Protein AF-A0A0G1BBB3-F1 (afdb_monomer)

Secondary structure (DSSP, 8-state):
----EEEEE-S-HHHHHHHHHHHHHH-TTS-EEEEE-S-GGGHHHHHHHTTTSS-SEEEE-S---HHHHHH-HHHHHHHHHHHTGGGS----------

Sequence (98 aa):
MNQIILFRFHSHYDVCKERVRIIKHFNPNIPIYALFGGDKSDWEVVKKYFRDSPLEEIQISTNEDRYWKWLHPEHTLREWYQLHGHKLKFDLKIGGDE

Structure (mmCIF, N/CA/C/O backbone):
data_AF-A0A0G1BBB3-F1
#
_entry.id   AF-A0A0G1BBB3-F1
#
loop_
_atom_site.group_PDB
_atom_site.id
_atom_site.type_symbol
_atom_site.label_atom_id
_atom_site.label_alt_id
_atom_site.label_comp_id
_atom_site.label_asym_id
_atom_site.label_entity_id
_atom_site.label_seq_id
_atom_site.pdbx_PDB_ins_code
_atom_site.Cartn_x
_atom_site.Cartn_y
_atom_site.Cartn_z
_atom_site.occupancy
_atom_site.B_iso_or_equiv
_atom_site.auth_seq_id
_atom_site.auth_comp_id
_atom_site.auth_asym_id
_atom_site.auth_atom_id
_atom_site.pdbx_PDB_model_num
ATOM 1 N N . MET A 1 1 ? -9.945 -6.374 19.844 1.00 78.81 1 MET A N 1
ATOM 2 C CA . MET A 1 1 ? -8.682 -6.609 19.124 1.00 78.81 1 MET A CA 1
ATOM 3 C C . MET A 1 1 ? -8.615 -5.604 17.987 1.00 78.81 1 MET A C 1
ATOM 5 O O . MET A 1 1 ? -9.531 -5.585 17.173 1.00 78.81 1 MET A O 1
ATOM 9 N N . ASN A 1 2 ? -7.620 -4.722 17.985 1.00 90.31 2 ASN A N 1
ATOM 10 C CA . ASN A 1 2 ? -7.405 -3.715 16.952 1.00 90.31 2 ASN A CA 1
ATOM 11 C C . ASN A 1 2 ? -6.742 -4.380 15.749 1.00 90.31 2 ASN A C 1
ATOM 13 O O . ASN A 1 2 ? -5.602 -4.826 15.832 1.00 90.31 2 ASN A O 1
ATOM 17 N N . GLN A 1 3 ? -7.461 -4.471 14.638 1.00 94.06 3 GLN A N 1
ATOM 18 C CA . GLN A 1 3 ? -6.985 -5.144 13.434 1.00 94.06 3 GLN A CA 1
ATOM 19 C C . GLN A 1 3 ? -6.831 -4.146 12.297 1.00 94.06 3 GLN A C 1
ATOM 21 O O . GLN A 1 3 ? -7.585 -3.182 12.189 1.00 94.06 3 GLN A O 1
ATOM 26 N N . ILE A 1 4 ? -5.867 -4.422 11.430 1.00 96.62 4 ILE A N 1
ATOM 27 C CA . ILE A 1 4 ? -5.671 -3.735 10.157 1.00 96.62 4 ILE A CA 1
ATOM 28 C C . ILE A 1 4 ? -5.484 -4.797 9.074 1.00 96.62 4 ILE A C 1
ATOM 30 O O . ILE A 1 4 ? -5.090 -5.929 9.369 1.00 96.62 4 ILE A O 1
ATOM 34 N N . ILE A 1 5 ? -5.716 -4.429 7.818 1.00 96.88 5 ILE A N 1
ATOM 35 C CA . ILE A 1 5 ? -5.335 -5.246 6.662 1.00 96.88 5 ILE A CA 1
ATOM 36 C C . ILE A 1 5 ? -4.265 -4.489 5.890 1.00 96.88 5 ILE A C 1
ATOM 38 O O . ILE A 1 5 ? -4.469 -3.336 5.524 1.00 96.88 5 ILE A O 1
ATOM 42 N N . LEU A 1 6 ? -3.138 -5.145 5.616 1.00 96.94 6 LEU A N 1
ATOM 43 C CA . LEU A 1 6 ? -2.141 -4.645 4.676 1.00 96.94 6 LEU A CA 1
ATOM 44 C C 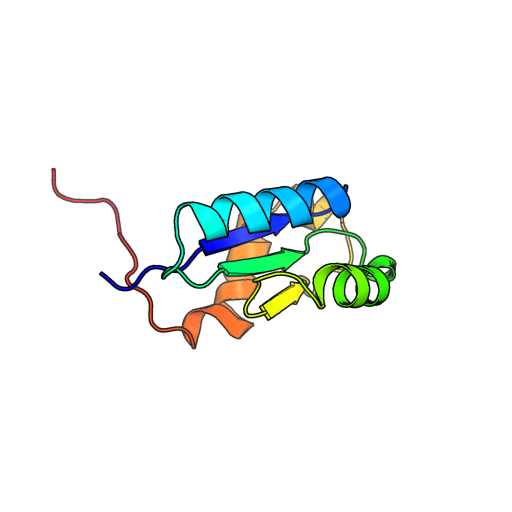. LEU A 1 6 ? -2.257 -5.417 3.360 1.00 96.94 6 LEU A C 1
ATOM 46 O O . LEU A 1 6 ? -1.866 -6.579 3.259 1.00 96.94 6 LEU A O 1
ATOM 50 N N . PHE A 1 7 ? -2.805 -4.763 2.343 1.00 97.00 7 PHE A N 1
ATOM 51 C CA . PHE A 1 7 ? -3.014 -5.330 1.021 1.00 97.00 7 PHE A CA 1
ATOM 52 C C . PHE A 1 7 ? -1.798 -5.078 0.121 1.00 97.00 7 PHE A C 1
ATOM 54 O O . PHE A 1 7 ? -1.554 -3.962 -0.338 1.00 97.00 7 PHE A O 1
ATOM 61 N N . ARG A 1 8 ? -1.015 -6.123 -0.159 1.00 95.25 8 ARG A N 1
ATOM 62 C CA . ARG A 1 8 ? 0.144 -6.028 -1.058 1.00 95.25 8 ARG A CA 1
ATOM 63 C C . ARG A 1 8 ? -0.245 -6.355 -2.497 1.00 95.25 8 ARG A C 1
ATOM 65 O O . ARG A 1 8 ? -0.850 -7.393 -2.758 1.00 95.25 8 ARG A O 1
ATOM 72 N N . PHE A 1 9 ? 0.163 -5.514 -3.444 1.00 94.56 9 PHE A N 1
ATOM 73 C CA . PHE A 1 9 ? -0.091 -5.722 -4.873 1.00 94.56 9 PHE A CA 1
ATOM 74 C C . PHE A 1 9 ? 1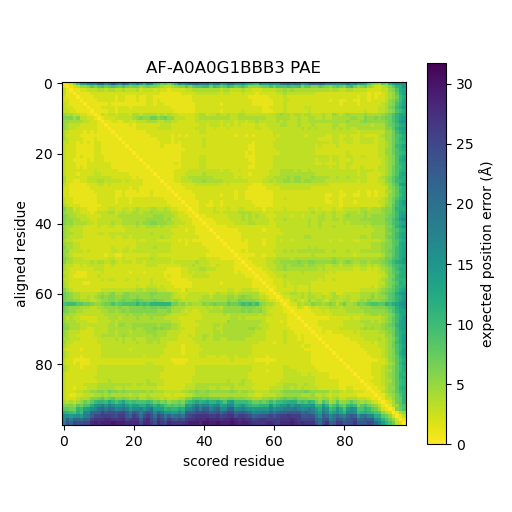.015 -5.117 -5.740 1.00 94.56 9 PHE A C 1
ATOM 76 O O . PHE A 1 9 ? 1.799 -4.302 -5.272 1.00 94.56 9 PHE A O 1
ATOM 83 N N . HIS A 1 10 ? 1.107 -5.527 -7.006 1.00 92.25 10 HIS A N 1
ATOM 84 C CA . HIS A 1 10 ? 2.173 -5.062 -7.908 1.00 92.25 10 HIS A CA 1
ATOM 85 C C . HIS A 1 10 ? 1.742 -4.920 -9.380 1.00 92.25 10 HIS A C 1
ATOM 87 O O . HIS A 1 10 ? 2.549 -4.500 -10.201 1.00 92.25 10 HIS A O 1
ATOM 93 N N . SER A 1 11 ? 0.519 -5.325 -9.746 1.00 90.25 11 SER A N 1
ATOM 94 C CA . SER A 1 11 ? -0.017 -5.276 -11.118 1.00 90.25 11 SER A CA 1
ATOM 95 C C . SER A 1 11 ? -1.547 -5.460 -11.114 1.00 90.25 11 SER A C 1
ATOM 97 O O . SER A 1 11 ? -2.128 -5.669 -10.049 1.00 90.25 11 SER A O 1
ATOM 99 N N . HIS A 1 12 ? -2.192 -5.405 -12.290 1.00 92.88 12 HIS A N 1
ATOM 100 C CA . HIS A 1 12 ? -3.633 -5.657 -12.482 1.00 92.88 12 HIS A CA 1
ATOM 101 C C . HIS A 1 12 ? -4.526 -4.784 -11.580 1.00 92.88 12 HIS A C 1
ATOM 103 O O . HIS A 1 12 ? -5.252 -5.280 -10.715 1.00 92.88 12 HIS A O 1
ATOM 109 N N . TYR A 1 13 ? -4.442 -3.463 -11.760 1.00 93.38 13 TYR A N 1
ATOM 110 C CA . TYR A 1 13 ? -5.019 -2.478 -10.839 1.00 93.38 13 TYR A CA 1
ATOM 111 C C . TYR A 1 13 ? -6.540 -2.594 -10.683 1.00 93.38 13 TYR A C 1
ATOM 113 O O . TYR A 1 13 ? -7.022 -2.472 -9.561 1.00 93.38 13 TYR A O 1
ATOM 121 N N . ASP A 1 14 ? -7.280 -2.931 -11.744 1.00 93.88 14 ASP A N 1
ATOM 122 C CA . ASP A 1 14 ? -8.725 -3.203 -11.667 1.00 93.88 14 ASP A CA 1
ATOM 123 C C . ASP A 1 14 ? -9.059 -4.361 -10.737 1.00 93.88 14 ASP A C 1
ATOM 125 O O . ASP A 1 14 ? -9.876 -4.229 -9.826 1.00 93.88 14 ASP A O 1
ATOM 129 N N . VAL A 1 15 ? -8.371 -5.487 -10.929 1.00 95.50 15 VAL A N 1
ATOM 130 C CA . VAL A 1 15 ? -8.562 -6.690 -10.116 1.00 95.50 15 VAL A CA 1
ATOM 131 C C . VAL A 1 15 ? -8.220 -6.393 -8.658 1.00 95.50 15 VAL A C 1
ATOM 133 O O . VAL A 1 15 ? -8.930 -6.813 -7.748 1.00 95.50 15 VAL A O 1
ATOM 136 N N . CYS A 1 16 ? -7.147 -5.641 -8.419 1.00 96.00 16 CYS A N 1
ATOM 137 C CA . CYS A 1 16 ? -6.741 -5.248 -7.075 1.00 96.00 16 CYS A CA 1
ATOM 138 C C . CYS A 1 16 ? -7.746 -4.293 -6.418 1.00 96.00 16 CYS A C 1
ATOM 140 O O . CYS A 1 16 ? -8.098 -4.494 -5.257 1.00 96.00 16 CYS A O 1
ATOM 142 N N . LYS A 1 17 ? -8.257 -3.300 -7.153 1.00 95.56 17 LYS A N 1
ATOM 143 C CA . LYS A 1 17 ? -9.278 -2.366 -6.664 1.00 95.56 17 LYS A CA 1
ATOM 144 C C . LYS A 1 17 ? -10.569 -3.093 -6.296 1.00 95.56 17 LYS A C 1
ATOM 146 O O . LYS A 1 17 ? -11.142 -2.815 -5.245 1.00 95.56 17 LYS A O 1
ATOM 151 N N . GLU A 1 18 ? -10.988 -4.060 -7.107 1.00 96.75 18 GLU A N 1
ATOM 152 C CA . GLU A 1 18 ? -12.179 -4.858 -6.817 1.00 96.75 18 GLU A CA 1
ATOM 153 C C . GLU A 1 18 ? -11.975 -5.787 -5.615 1.00 96.75 18 GLU A C 1
ATOM 155 O O . GLU A 1 18 ? -12.820 -5.846 -4.726 1.00 96.75 18 GLU A O 1
ATOM 160 N N . ARG A 1 19 ? -10.806 -6.429 -5.499 1.00 97.19 19 ARG A N 1
ATOM 161 C CA . ARG A 1 19 ? -10.452 -7.214 -4.303 1.00 97.19 19 ARG A CA 1
ATOM 162 C C . ARG A 1 19 ? -10.520 -6.378 -3.033 1.00 97.19 19 ARG A C 1
ATOM 164 O O . ARG A 1 19 ? -11.075 -6.834 -2.041 1.00 97.19 19 ARG A O 1
ATOM 171 N N . VAL A 1 20 ? -10.000 -5.153 -3.064 1.00 97.38 20 VAL A N 1
ATOM 172 C CA . VAL A 1 20 ? -10.069 -4.234 -1.924 1.00 97.38 20 VAL A CA 1
ATOM 173 C C . VAL A 1 20 ? -11.524 -3.895 -1.567 1.00 97.38 20 VAL A C 1
ATOM 175 O O . VAL A 1 20 ? -11.869 -3.896 -0.386 1.00 97.38 20 VAL A O 1
ATOM 178 N N . ARG A 1 21 ? -12.400 -3.665 -2.556 1.00 97.06 21 ARG A N 1
ATOM 179 C CA . ARG A 1 21 ? -13.839 -3.439 -2.313 1.00 97.06 21 ARG A CA 1
ATOM 180 C C . ARG A 1 21 ? -14.512 -4.644 -1.666 1.00 97.06 21 ARG A C 1
ATOM 182 O O . ARG A 1 21 ? -15.239 -4.472 -0.693 1.00 97.06 21 ARG A O 1
ATOM 189 N N . ILE A 1 22 ? -14.233 -5.849 -2.161 1.00 98.00 22 ILE A N 1
ATOM 190 C CA . ILE A 1 22 ? -14.755 -7.099 -1.595 1.00 98.00 22 ILE A CA 1
ATOM 191 C C . ILE A 1 22 ? -14.273 -7.273 -0.150 1.00 98.00 22 ILE A C 1
ATOM 193 O O . ILE A 1 22 ? -15.079 -7.534 0.741 1.00 98.00 22 ILE A O 1
ATOM 197 N N . ILE A 1 23 ? -12.977 -7.067 0.112 1.00 97.75 23 ILE A N 1
ATOM 198 C CA . ILE A 1 23 ? -12.416 -7.141 1.469 1.00 97.75 23 ILE A CA 1
ATOM 199 C C . ILE A 1 23 ? -13.131 -6.149 2.390 1.00 97.75 23 ILE A C 1
ATOM 201 O O . ILE A 1 23 ? -13.554 -6.538 3.478 1.00 97.75 23 ILE A O 1
ATOM 205 N N . LYS A 1 24 ? -13.320 -4.897 1.953 1.00 97.75 24 LYS A N 1
ATOM 206 C CA . LYS A 1 24 ? -14.017 -3.876 2.744 1.00 97.75 24 LYS A CA 1
ATOM 207 C C . LYS A 1 24 ? -15.485 -4.220 2.983 1.00 97.75 24 LYS A C 1
ATOM 209 O O . LYS A 1 24 ? -15.977 -3.979 4.077 1.00 97.75 24 LYS A O 1
ATOM 214 N N . HIS A 1 25 ? -16.171 -4.801 2.000 1.00 97.94 25 HIS A N 1
ATOM 215 C CA . HIS A 1 25 ? -17.569 -5.212 2.132 1.00 97.94 25 HIS A CA 1
ATOM 216 C C . HIS A 1 25 ? -17.763 -6.220 3.273 1.00 97.94 25 HIS A C 1
ATOM 218 O O . HIS A 1 25 ? -18.645 -6.040 4.107 1.00 97.94 25 HIS A O 1
ATOM 224 N N . PHE A 1 26 ? -16.904 -7.241 3.349 1.00 97.81 26 PHE A N 1
ATOM 225 C CA . PHE A 1 26 ? -16.970 -8.250 4.413 1.00 97.81 26 PHE A CA 1
ATOM 226 C C . PHE A 1 26 ? -16.312 -7.805 5.728 1.00 97.81 26 PHE A C 1
ATOM 228 O O . PHE A 1 26 ? -16.553 -8.413 6.767 1.00 97.81 26 PHE A O 1
ATOM 235 N N . ASN A 1 27 ? -15.501 -6.742 5.704 1.00 96.69 27 ASN A N 1
ATOM 236 C CA . ASN A 1 27 ? -14.780 -6.215 6.865 1.00 96.69 27 ASN A CA 1
ATOM 237 C C . ASN A 1 27 ? -14.966 -4.688 6.980 1.00 96.69 27 ASN A C 1
ATOM 239 O O . ASN A 1 27 ? -13.983 -3.943 6.919 1.00 96.69 27 ASN A O 1
ATOM 243 N N . PRO A 1 28 ? -16.206 -4.184 7.146 1.00 96.56 28 PRO A N 1
ATOM 244 C CA . PRO A 1 28 ? -16.502 -2.753 7.016 1.00 96.56 28 PRO A CA 1
ATOM 245 C C . PRO A 1 28 ? -15.728 -1.884 8.013 1.00 96.56 28 PRO A C 1
ATOM 247 O O . PRO A 1 28 ? -15.323 -0.769 7.682 1.00 96.56 28 PRO A O 1
ATOM 250 N N . ASN A 1 29 ? -15.444 -2.421 9.200 1.00 96.12 29 ASN A N 1
ATOM 251 C CA . ASN A 1 29 ? -14.796 -1.693 10.290 1.00 96.12 29 ASN A CA 1
ATOM 252 C C . ASN A 1 29 ? -13.275 -1.886 10.347 1.00 96.12 29 ASN A C 1
ATOM 254 O O . ASN A 1 29 ? -12.626 -1.271 11.187 1.00 96.12 29 ASN A O 1
ATOM 258 N N . ILE A 1 30 ? -12.700 -2.728 9.482 1.00 96.88 30 ILE A N 1
ATOM 259 C CA . ILE A 1 30 ? -11.254 -2.946 9.459 1.00 96.88 30 ILE A CA 1
ATOM 260 C C . ILE A 1 30 ? -10.632 -1.958 8.456 1.00 96.88 30 ILE A C 1
ATOM 262 O O . ILE A 1 30 ? -11.035 -1.943 7.285 1.00 96.88 30 ILE A O 1
ATOM 266 N N . PRO A 1 31 ? -9.698 -1.090 8.883 1.00 97.19 31 PRO A N 1
ATOM 267 C CA . PRO A 1 31 ? -8.958 -0.218 7.976 1.00 97.19 31 PRO A CA 1
ATOM 268 C C . PRO A 1 31 ? -8.032 -1.042 7.075 1.00 97.19 31 PRO A C 1
ATOM 270 O O . PRO A 1 31 ? -7.401 -2.013 7.512 1.00 97.19 31 PRO A O 1
ATOM 273 N N . ILE A 1 32 ? -7.948 -0.641 5.808 1.00 97.94 32 ILE A N 1
ATOM 274 C CA . ILE A 1 32 ? -7.151 -1.325 4.790 1.00 97.94 32 ILE A CA 1
ATOM 275 C C . ILE A 1 32 ? -6.074 -0.361 4.300 1.00 97.94 32 ILE A C 1
ATOM 277 O O . ILE A 1 32 ? -6.373 0.669 3.705 1.00 97.94 32 ILE A O 1
ATOM 281 N N . TYR A 1 33 ? -4.819 -0.718 4.525 1.00 97.69 33 TYR A N 1
ATOM 282 C CA . TYR A 1 33 ? -3.647 -0.054 3.964 1.00 97.69 33 TYR A CA 1
ATOM 283 C C . TYR A 1 33 ? -3.142 -0.871 2.783 1.00 97.69 33 TYR A C 1
ATOM 285 O O . TYR A 1 33 ? -3.417 -2.072 2.701 1.00 97.69 33 TYR A O 1
ATOM 293 N N . ALA A 1 34 ? -2.380 -0.266 1.877 1.00 97.00 34 ALA A N 1
ATOM 294 C CA . ALA A 1 34 ? -1.802 -1.007 0.768 1.00 97.00 34 ALA A CA 1
ATOM 295 C C . ALA A 1 34 ? -0.313 -0.742 0.561 1.00 97.00 34 ALA A C 1
ATOM 297 O O . ALA A 1 34 ? 0.172 0.376 0.703 1.00 97.00 34 ALA A O 1
ATOM 298 N N . LEU A 1 35 ? 0.398 -1.796 0.161 1.00 96.56 35 LEU A N 1
ATOM 299 C CA . LEU A 1 35 ? 1.813 -1.748 -0.185 1.00 96.56 35 LEU A CA 1
ATOM 300 C C . LEU A 1 35 ? 1.990 -2.118 -1.657 1.00 96.56 35 LEU A C 1
ATOM 302 O O . LEU A 1 35 ? 1.803 -3.272 -2.058 1.00 96.56 35 LEU A O 1
ATOM 306 N N . PHE A 1 36 ? 2.355 -1.128 -2.463 1.00 95.31 36 PHE A N 1
ATOM 307 C CA . PHE A 1 36 ? 2.645 -1.297 -3.874 1.00 95.31 36 PHE A CA 1
ATOM 308 C C . PHE A 1 36 ? 4.077 -1.811 -4.069 1.00 95.31 36 PHE A C 1
ATOM 310 O O . PHE A 1 36 ? 5.063 -1.163 -3.718 1.00 95.31 36 PHE A O 1
ATOM 317 N N . GLY A 1 37 ? 4.182 -3.009 -4.637 1.00 92.62 37 GLY A N 1
ATOM 318 C CA . GLY A 1 37 ? 5.430 -3.691 -4.970 1.00 92.62 37 GLY A CA 1
ATOM 319 C C . GLY A 1 37 ? 5.795 -3.630 -6.456 1.00 92.62 37 GLY A C 1
ATOM 320 O O . GLY A 1 37 ? 6.634 -4.413 -6.890 1.00 92.62 37 GLY A O 1
ATOM 321 N N . GLY A 1 38 ? 5.122 -2.790 -7.250 1.00 91.06 38 GLY A N 1
ATOM 322 C CA . GLY A 1 38 ? 5.393 -2.640 -8.681 1.00 91.06 38 GLY A CA 1
ATOM 323 C C . GLY A 1 38 ? 6.517 -1.646 -8.991 1.00 91.06 38 GLY A C 1
ATOM 324 O O . GLY A 1 38 ? 7.321 -1.287 -8.121 1.00 91.06 38 GLY A O 1
ATOM 325 N N . ASP A 1 39 ? 6.576 -1.229 -10.253 1.00 90.38 39 ASP A N 1
ATOM 326 C CA . ASP A 1 39 ? 7.580 -0.291 -10.753 1.00 90.38 39 ASP A CA 1
ATOM 327 C C . ASP A 1 39 ? 7.318 1.129 -10.228 1.00 90.38 39 ASP A C 1
ATOM 329 O O . ASP A 1 39 ? 6.172 1.568 -10.129 1.00 90.38 39 ASP A O 1
ATOM 333 N N . LYS A 1 40 ? 8.374 1.870 -9.885 1.00 88.75 40 LYS A N 1
ATOM 334 C CA . LYS A 1 40 ? 8.245 3.252 -9.401 1.00 88.75 40 LYS A CA 1
ATOM 335 C C . LYS A 1 40 ? 7.677 4.188 -10.472 1.00 88.75 40 LYS A C 1
ATOM 337 O O . LYS A 1 40 ? 6.975 5.135 -10.125 1.00 88.75 40 LYS A O 1
ATOM 342 N N . SER A 1 41 ? 7.928 3.909 -11.751 1.00 91.62 41 SER A N 1
ATOM 343 C CA . SER A 1 41 ? 7.358 4.666 -12.873 1.00 91.62 41 SER A CA 1
ATOM 344 C C . SER A 1 41 ? 5.824 4.612 -12.916 1.00 91.62 41 SER A C 1
ATOM 346 O O . SER A 1 41 ? 5.189 5.586 -13.319 1.00 91.62 41 SER A O 1
ATOM 348 N N . ASP A 1 42 ? 5.215 3.541 -12.396 1.00 92.06 42 ASP A N 1
ATOM 349 C CA . ASP A 1 42 ? 3.759 3.385 -12.316 1.00 92.06 42 ASP A CA 1
ATOM 350 C C . ASP A 1 42 ? 3.131 4.115 -11.117 1.00 92.06 42 ASP A C 1
ATOM 352 O O . ASP A 1 42 ? 1.906 4.153 -10.977 1.00 92.06 42 ASP A O 1
ATOM 356 N N . TRP A 1 43 ? 3.933 4.698 -10.221 1.00 92.81 43 TRP A N 1
ATOM 357 C CA . TRP A 1 43 ? 3.446 5.172 -8.925 1.00 92.81 43 TRP A CA 1
ATOM 358 C C . TRP A 1 43 ? 2.357 6.246 -9.027 1.00 92.81 43 TRP A C 1
ATOM 360 O O . TRP A 1 43 ? 1.329 6.172 -8.347 1.00 92.81 43 TRP A O 1
ATOM 370 N N . GLU A 1 44 ? 2.536 7.226 -9.913 1.00 94.19 44 GLU A N 1
ATOM 371 C CA . GLU A 1 44 ? 1.534 8.275 -10.128 1.00 94.19 44 GLU A CA 1
ATOM 372 C C . GLU A 1 44 ? 0.227 7.715 -10.707 1.00 94.19 44 GLU A C 1
ATOM 374 O O . GLU A 1 44 ? -0.866 8.150 -10.330 1.00 94.19 44 GLU A O 1
ATOM 379 N N . VAL A 1 45 ? 0.326 6.695 -11.567 1.00 93.56 45 VAL A N 1
ATOM 380 C CA . VAL A 1 45 ? -0.834 5.995 -12.132 1.00 93.56 45 VAL A CA 1
ATOM 381 C C . VAL A 1 45 ? -1.581 5.247 -11.032 1.00 93.56 45 VAL A C 1
ATOM 383 O O . VAL A 1 45 ? -2.800 5.382 -10.925 1.00 93.56 45 VAL A O 1
ATOM 386 N N . VAL A 1 46 ? -0.864 4.522 -10.171 1.00 94.75 46 VAL A N 1
ATOM 387 C CA . VAL A 1 46 ? -1.442 3.772 -9.047 1.00 94.75 46 VAL A CA 1
ATOM 388 C C . VAL A 1 46 ? -2.181 4.697 -8.083 1.00 94.75 46 VAL A C 1
ATOM 390 O O . VAL A 1 46 ? -3.346 4.443 -7.772 1.00 94.75 46 VAL A O 1
ATOM 393 N N . LYS A 1 47 ? -1.565 5.813 -7.669 1.00 94.62 47 LYS A N 1
ATOM 394 C CA . LYS A 1 47 ? -2.229 6.803 -6.802 1.00 94.62 47 LYS A CA 1
ATOM 395 C C . LYS A 1 47 ? -3.529 7.321 -7.411 1.00 94.62 47 LYS A C 1
ATOM 397 O O . LYS A 1 47 ? -4.526 7.472 -6.708 1.00 94.62 47 LYS A O 1
ATOM 402 N N . LYS A 1 48 ? -3.546 7.581 -8.723 1.00 94.31 48 LYS A N 1
ATOM 403 C CA . LYS A 1 48 ? -4.762 8.010 -9.424 1.0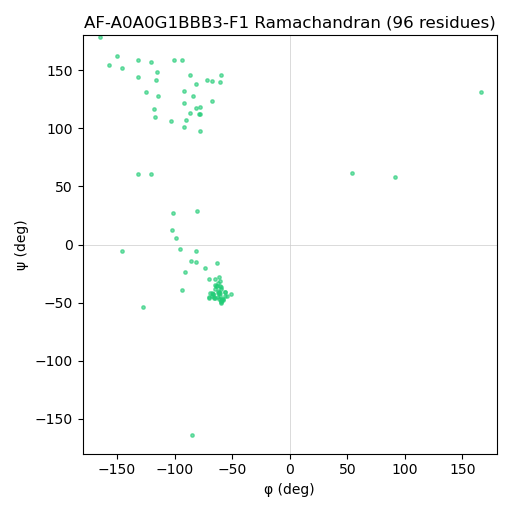0 94.31 48 LYS A CA 1
ATOM 404 C C . LYS A 1 48 ? -5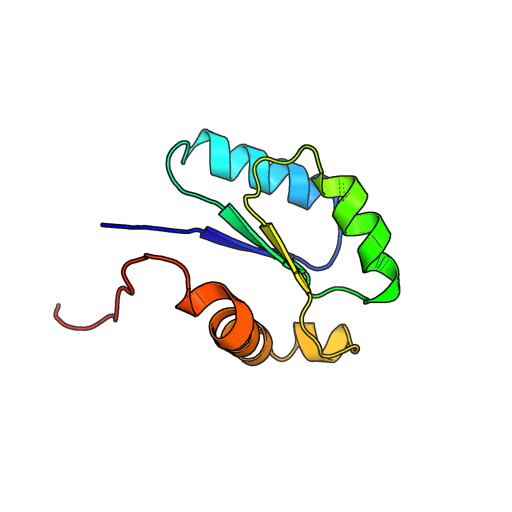.813 6.898 -9.461 1.00 94.31 48 LYS A C 1
ATOM 406 O O . LYS A 1 48 ? -6.982 7.172 -9.213 1.00 94.31 48 LYS A O 1
ATOM 411 N N . TYR A 1 49 ? -5.407 5.659 -9.731 1.00 92.81 49 TYR A N 1
ATOM 412 C CA . TYR A 1 49 ? -6.315 4.519 -9.877 1.00 92.81 49 TYR A CA 1
ATOM 413 C C . TYR A 1 49 ? -7.094 4.203 -8.598 1.00 92.81 49 TYR A C 1
ATOM 415 O O . TYR A 1 49 ? -8.290 3.885 -8.629 1.00 92.81 49 TYR A O 1
ATOM 423 N N . PHE A 1 50 ? -6.408 4.311 -7.462 1.00 95.75 50 PHE A N 1
ATOM 424 C CA . PHE A 1 50 ? -6.942 3.967 -6.151 1.00 95.75 50 PHE A CA 1
ATOM 425 C C . PHE A 1 50 ? -7.442 5.170 -5.344 1.00 95.75 50 PHE A C 1
ATOM 427 O O . PHE A 1 50 ? -7.866 4.982 -4.206 1.00 95.75 50 PHE A O 1
ATOM 434 N N . ARG A 1 51 ? -7.467 6.378 -5.924 1.00 93.75 51 ARG A N 1
ATOM 435 C CA . ARG A 1 51 ? -7.981 7.588 -5.259 1.00 93.75 51 ARG A CA 1
ATOM 436 C C . ARG A 1 51 ? -9.375 7.386 -4.657 1.00 93.75 51 ARG A C 1
ATOM 438 O O . ARG A 1 51 ? -9.607 7.789 -3.529 1.00 93.75 51 ARG A O 1
ATOM 445 N N . ASP A 1 52 ? -10.257 6.713 -5.394 1.00 93.00 52 ASP A N 1
ATOM 446 C CA . ASP A 1 52 ? -11.639 6.431 -4.975 1.00 93.00 52 ASP A CA 1
ATOM 447 C C . ASP A 1 52 ? -11.808 4.986 -4.464 1.00 93.00 52 ASP A C 1
ATOM 449 O O . ASP A 1 52 ? -12.852 4.354 -4.644 1.00 93.00 52 ASP A O 1
ATOM 453 N N . SER A 1 53 ? -10.737 4.388 -3.938 1.00 94.19 53 SER A N 1
ATOM 454 C CA . SER A 1 53 ? -10.786 3.075 -3.287 1.00 94.19 53 SER A CA 1
ATOM 455 C C . SER A 1 53 ? -10.986 3.239 -1.776 1.00 94.19 53 SER A C 1
ATOM 457 O O . SER A 1 53 ? -10.663 4.294 -1.239 1.00 94.19 53 SER A O 1
ATOM 459 N N . PRO A 1 54 ? -11.475 2.214 -1.059 1.00 96.38 54 PRO A N 1
ATOM 460 C CA . PRO A 1 54 ? -11.645 2.288 0.391 1.00 96.38 54 PRO A CA 1
ATOM 461 C C . PRO A 1 54 ? -10.329 2.042 1.159 1.00 96.38 54 PRO A C 1
ATOM 463 O O . PRO A 1 54 ? -10.354 1.489 2.257 1.00 96.38 54 PRO A O 1
ATOM 466 N N . LEU A 1 55 ? -9.184 2.374 0.556 1.00 97.12 55 LEU A N 1
ATOM 467 C CA . LEU A 1 55 ? -7.880 2.304 1.211 1.00 97.12 55 LEU A CA 1
ATOM 468 C C . LEU A 1 55 ? -7.668 3.556 2.058 1.00 97.12 55 LEU A C 1
ATOM 470 O O . LEU A 1 55 ? -7.949 4.660 1.603 1.00 97.12 55 LEU A O 1
ATOM 474 N N . GLU A 1 56 ? -7.115 3.375 3.252 1.00 96.75 56 GLU A N 1
ATOM 475 C CA . GLU A 1 56 ? -6.698 4.483 4.117 1.00 96.75 56 GLU A CA 1
ATOM 476 C C . GLU A 1 56 ? -5.468 5.186 3.533 1.00 96.75 56 GLU A C 1
ATOM 478 O O . GLU A 1 56 ? -5.403 6.409 3.442 1.00 96.75 56 GLU A O 1
ATOM 483 N N . GLU A 1 57 ? -4.480 4.398 3.102 1.00 96.25 57 GLU A N 1
ATOM 484 C CA . GLU A 1 57 ? -3.249 4.899 2.502 1.00 96.25 57 GLU A CA 1
ATOM 485 C C . GLU A 1 57 ? -2.605 3.823 1.621 1.00 96.25 57 GLU A C 1
ATOM 487 O O . GLU A 1 57 ? -2.789 2.618 1.833 1.00 96.25 57 GLU A O 1
ATOM 492 N N . ILE A 1 58 ? -1.820 4.267 0.639 1.00 96.62 58 ILE A N 1
ATOM 493 C CA . ILE A 1 58 ? -1.001 3.408 -0.214 1.00 96.62 58 ILE A CA 1
ATOM 494 C C . ILE A 1 58 ? 0.432 3.893 -0.124 1.00 96.62 58 ILE A C 1
ATOM 496 O O . ILE A 1 58 ? 0.697 5.078 -0.322 1.00 96.62 58 ILE A O 1
ATOM 500 N N . GLN A 1 59 ? 1.353 2.969 0.108 1.00 95.75 59 GLN A N 1
ATOM 501 C CA . GLN A 1 59 ? 2.782 3.237 0.088 1.00 95.75 59 GLN A CA 1
ATOM 502 C C . GLN A 1 59 ? 3.483 2.385 -0.965 1.00 95.75 59 GLN A C 1
ATOM 504 O O . GLN A 1 59 ? 2.994 1.327 -1.358 1.00 95.75 5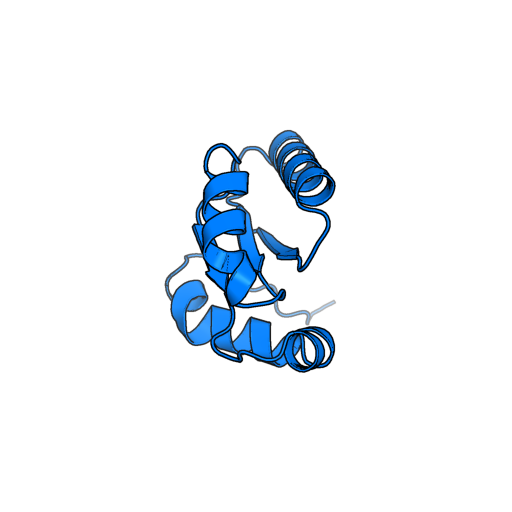9 GLN A O 1
ATOM 509 N N . ILE A 1 60 ? 4.650 2.837 -1.409 1.00 94.38 60 ILE A N 1
ATOM 510 C CA . ILE A 1 60 ? 5.564 2.076 -2.261 1.00 94.38 60 ILE A CA 1
ATOM 511 C C . ILE A 1 60 ? 6.858 1.837 -1.482 1.00 94.38 60 ILE A C 1
ATOM 513 O O . ILE A 1 60 ? 7.308 2.713 -0.745 1.00 94.38 60 ILE A O 1
ATOM 517 N N . SER A 1 61 ? 7.447 0.651 -1.638 1.00 89.69 61 SER A N 1
ATOM 518 C CA . SER A 1 61 ? 8.794 0.375 -1.119 1.00 89.69 61 SER A CA 1
ATOM 519 C C . SER A 1 61 ? 9.819 1.338 -1.731 1.00 89.69 61 SER A C 1
ATOM 521 O O . SER A 1 61 ? 9.678 1.707 -2.901 1.00 89.69 61 SER A O 1
ATOM 523 N N . THR A 1 62 ? 10.850 1.732 -0.974 1.00 89.38 62 THR A N 1
ATOM 524 C CA . THR A 1 62 ? 11.884 2.654 -1.485 1.00 89.38 62 THR A CA 1
ATOM 525 C C . THR A 1 62 ? 12.834 1.994 -2.478 1.00 89.38 62 THR A C 1
ATOM 527 O O . THR A 1 62 ? 13.451 2.696 -3.279 1.00 89.38 62 THR A O 1
ATOM 530 N N . ASN A 1 63 ? 12.923 0.659 -2.474 1.00 87.75 63 ASN A N 1
ATOM 531 C CA . ASN A 1 63 ? 13.652 -0.066 -3.506 1.00 87.75 63 ASN A CA 1
ATOM 532 C C . ASN A 1 63 ? 13.005 0.230 -4.872 1.00 87.75 63 ASN A C 1
ATOM 534 O O . ASN A 1 63 ? 11.786 0.331 -4.974 1.00 87.75 63 ASN A O 1
ATOM 538 N N . GLU A 1 64 ? 13.780 0.411 -5.933 1.00 85.25 64 GLU A N 1
ATOM 539 C CA . GLU A 1 64 ? 13.215 0.713 -7.255 1.00 85.25 64 GLU A CA 1
ATOM 540 C C . GLU A 1 64 ? 12.952 -0.559 -8.070 1.00 85.25 64 GLU A C 1
ATOM 542 O O . GLU A 1 64 ? 12.043 -0.577 -8.899 1.00 85.25 64 GLU A O 1
ATOM 547 N N . ASP A 1 65 ? 13.654 -1.653 -7.766 1.00 88.94 65 ASP A N 1
ATOM 548 C CA . ASP A 1 65 ? 13.571 -2.910 -8.502 1.00 88.94 65 ASP A CA 1
ATOM 549 C C . ASP A 1 65 ? 12.304 -3.697 -8.130 1.00 88.94 65 ASP A C 1
ATOM 551 O O . ASP A 1 65 ? 12.135 -4.220 -7.023 1.00 88.94 65 ASP A O 1
ATOM 555 N N . ARG A 1 66 ? 11.397 -3.811 -9.103 1.00 89.00 66 ARG A N 1
ATOM 556 C CA . ARG A 1 66 ? 10.163 -4.595 -8.999 1.00 89.00 66 ARG A CA 1
ATOM 557 C C . ARG A 1 66 ? 10.421 -6.083 -8.739 1.00 89.00 66 ARG A C 1
ATOM 559 O O . ARG A 1 66 ? 9.683 -6.692 -7.961 1.00 89.00 66 ARG A O 1
ATOM 566 N N . TYR A 1 67 ? 11.406 -6.685 -9.400 1.00 90.56 67 TYR A N 1
ATOM 567 C CA . TYR A 1 67 ? 11.730 -8.100 -9.223 1.00 90.56 67 TYR A CA 1
ATOM 568 C C . TYR A 1 67 ? 12.285 -8.350 -7.823 1.00 90.56 67 TYR A C 1
ATOM 570 O O . TYR A 1 67 ? 11.843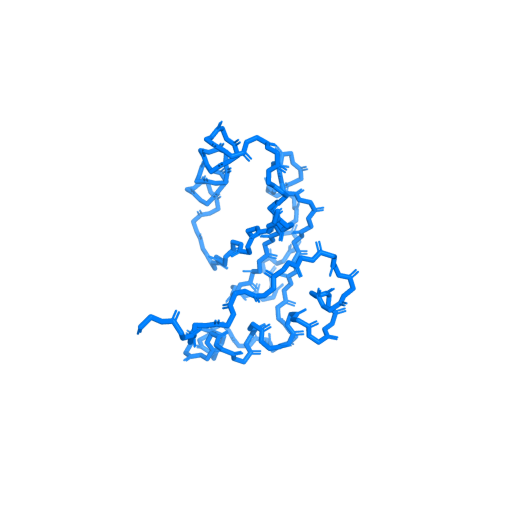 -9.279 -7.146 1.00 90.56 67 TYR A O 1
ATOM 578 N N . TRP A 1 68 ? 13.149 -7.458 -7.336 1.00 92.12 68 TRP A N 1
ATOM 579 C CA . TRP A 1 68 ? 13.645 -7.516 -5.963 1.00 92.12 68 TRP A CA 1
ATOM 580 C C . TRP A 1 68 ? 12.507 -7.415 -4.939 1.00 92.12 68 TRP A C 1
ATOM 582 O O . TRP A 1 68 ? 12.403 -8.255 -4.046 1.00 92.12 68 TRP A O 1
ATOM 592 N N . LYS A 1 69 ? 11.591 -6.444 -5.097 1.00 91.19 69 LYS A N 1
ATOM 593 C CA . LYS A 1 69 ? 10.408 -6.316 -4.223 1.00 91.19 69 LYS A CA 1
ATOM 594 C C . LYS A 1 69 ? 9.576 -7.584 -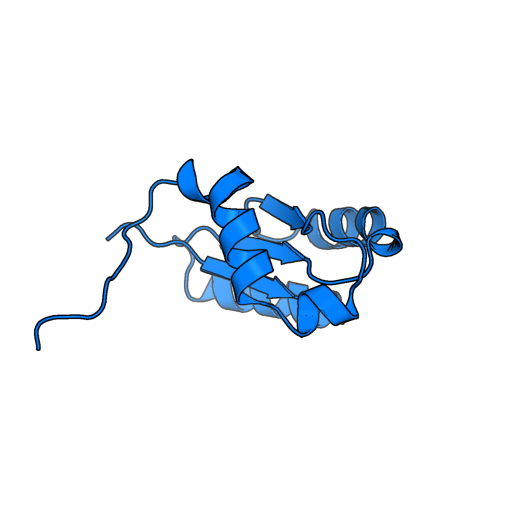4.209 1.00 91.19 69 LYS A C 1
ATOM 596 O O . LYS A 1 69 ? 9.045 -7.940 -3.159 1.00 91.19 69 LYS A O 1
ATOM 601 N N . TRP A 1 70 ? 9.403 -8.220 -5.370 1.00 89.44 70 TRP A N 1
ATOM 602 C CA . TRP A 1 70 ? 8.653 -9.464 -5.504 1.00 89.44 70 TRP A CA 1
ATOM 603 C C . TRP A 1 70 ? 9.337 -10.619 -4.769 1.00 89.44 70 TRP A C 1
ATOM 605 O O . TRP A 1 70 ? 8.647 -11.318 -4.029 1.00 89.44 70 TRP A O 1
ATOM 615 N N . LEU A 1 71 ? 10.659 -10.751 -4.927 1.00 93.94 71 LEU A N 1
ATOM 616 C CA . LEU A 1 71 ? 11.480 -11.803 -4.329 1.00 93.94 71 LEU A CA 1
ATOM 617 C C . LEU A 1 71 ? 11.629 -11.667 -2.804 1.00 93.94 71 LEU A C 1
ATOM 619 O O . LEU A 1 71 ? 11.748 -12.680 -2.125 1.00 93.94 71 LEU A O 1
ATOM 623 N N . HIS A 1 72 ? 11.578 -10.439 -2.275 1.00 93.50 72 HIS A N 1
ATOM 624 C CA . HIS A 1 72 ? 11.821 -10.130 -0.860 1.00 93.50 72 HIS A CA 1
ATOM 625 C C . HIS A 1 72 ? 10.616 -9.457 -0.173 1.00 93.50 72 HIS A C 1
ATOM 627 O O . HIS A 1 72 ? 10.712 -8.314 0.301 1.00 93.50 72 HIS A O 1
ATOM 633 N N . PRO A 1 73 ? 9.444 -10.119 -0.109 1.00 90.88 73 PRO A N 1
ATOM 634 C CA . PRO A 1 73 ? 8.240 -9.532 0.471 1.00 90.88 73 PRO A CA 1
ATOM 635 C C . PRO A 1 73 ? 8.426 -9.134 1.943 1.00 90.88 73 PRO A C 1
ATOM 637 O O . PRO A 1 73 ? 7.938 -8.079 2.349 1.00 90.88 73 PRO A O 1
ATOM 640 N N . GLU A 1 74 ? 9.175 -9.907 2.724 1.00 93.69 74 GLU A N 1
ATOM 641 C CA . GLU A 1 74 ? 9.496 -9.626 4.125 1.00 93.69 74 GLU A CA 1
ATOM 642 C C . GLU A 1 74 ? 10.312 -8.343 4.304 1.00 93.69 74 GLU A C 1
ATOM 644 O O . GLU A 1 74 ? 10.064 -7.589 5.246 1.00 93.69 74 GLU A O 1
ATOM 649 N N . HIS A 1 75 ? 11.222 -8.034 3.376 1.00 94.56 75 HIS A N 1
ATOM 650 C CA . HIS A 1 75 ? 11.955 -6.772 3.405 1.00 94.56 75 HIS A CA 1
ATOM 651 C C . HIS A 1 75 ? 11.026 -5.592 3.128 1.00 94.56 75 HIS A C 1
ATOM 653 O O . HIS A 1 75 ? 11.072 -4.599 3.853 1.00 94.56 75 HIS A O 1
ATOM 659 N N . THR A 1 76 ? 10.141 -5.719 2.132 1.00 94.25 76 THR A N 1
ATOM 660 C CA . THR A 1 76 ? 9.157 -4.666 1.829 1.00 94.25 76 THR A CA 1
ATOM 661 C C . THR A 1 76 ? 8.172 -4.452 2.983 1.00 94.25 76 THR A C 1
ATOM 663 O O . THR A 1 76 ? 7.807 -3.318 3.286 1.00 94.25 76 THR A O 1
ATOM 666 N N . LEU A 1 77 ? 7.786 -5.522 3.685 1.00 94.44 77 LEU A N 1
ATOM 667 C CA . LEU A 1 77 ? 6.919 -5.450 4.860 1.00 94.44 77 LEU A CA 1
ATOM 668 C C . LEU A 1 77 ? 7.630 -4.808 6.058 1.00 94.44 77 LEU A C 1
ATOM 670 O O . LEU A 1 77 ? 7.059 -3.942 6.721 1.00 94.44 77 LEU A O 1
ATOM 674 N N . ARG A 1 78 ? 8.878 -5.211 6.328 1.00 95.44 78 ARG A N 1
ATOM 675 C CA . ARG A 1 78 ? 9.712 -4.621 7.383 1.00 95.44 78 ARG A CA 1
ATOM 676 C C . ARG A 1 78 ? 9.880 -3.124 7.161 1.00 95.44 78 ARG A C 1
ATOM 678 O O . ARG A 1 78 ? 9.689 -2.353 8.097 1.00 95.44 78 ARG A O 1
ATOM 685 N N . GLU A 1 79 ? 10.218 -2.724 5.941 1.00 95.62 79 GLU A N 1
ATOM 686 C CA . GLU A 1 79 ? 10.350 -1.319 5.564 1.00 95.62 79 GLU A CA 1
ATOM 687 C C . GLU A 1 79 ? 9.036 -0.561 5.779 1.00 95.62 79 GLU A C 1
ATOM 689 O O . GLU A 1 79 ? 9.023 0.471 6.452 1.00 95.62 79 GLU A O 1
ATOM 694 N N . TRP A 1 80 ? 7.917 -1.094 5.276 1.00 96.25 80 TRP A N 1
ATOM 695 C CA . TRP A 1 80 ? 6.600 -0.494 5.485 1.00 96.25 80 TRP A CA 1
ATOM 696 C C . TRP A 1 80 ? 6.299 -0.292 6.973 1.00 96.25 80 TRP A C 1
ATOM 698 O O . TRP A 1 80 ? 5.850 0.783 7.373 1.00 96.25 80 TRP A O 1
ATOM 708 N N . TYR A 1 81 ? 6.595 -1.284 7.817 1.00 95.94 81 TYR A N 1
ATOM 709 C CA . TYR A 1 81 ? 6.389 -1.167 9.257 1.00 95.94 81 TYR A CA 1
ATOM 710 C C . TYR A 1 81 ? 7.288 -0.084 9.872 1.00 95.94 81 TYR A C 1
ATOM 712 O O . TYR A 1 81 ? 6.807 0.772 10.615 1.00 95.94 81 TYR A O 1
ATOM 720 N N . GLN A 1 82 ? 8.574 -0.062 9.514 1.00 95.56 82 GLN A N 1
ATOM 721 C CA . GLN A 1 82 ? 9.540 0.926 10.003 1.00 95.56 82 GLN A CA 1
ATOM 722 C C . GLN A 1 82 ? 9.194 2.365 9.603 1.00 95.56 82 GLN A C 1
ATOM 724 O O . GLN A 1 82 ? 9.464 3.281 10.372 1.00 95.56 82 GLN A O 1
ATOM 729 N N . LEU A 1 83 ? 8.583 2.583 8.438 1.00 95.56 83 LEU A N 1
ATOM 730 C CA . LEU A 1 83 ? 8.260 3.927 7.945 1.00 95.56 83 LEU A CA 1
ATOM 731 C C . LEU A 1 83 ? 6.840 4.383 8.321 1.00 95.56 83 LEU A C 1
ATOM 733 O O . LEU A 1 83 ? 6.636 5.547 8.691 1.00 95.56 83 LEU A O 1
ATOM 737 N N . HIS A 1 84 ? 5.871 3.466 8.273 1.00 95.06 84 HIS A N 1
ATOM 738 C CA . HIS A 1 84 ? 4.440 3.763 8.385 1.00 95.06 84 HIS A CA 1
ATOM 739 C C . HIS A 1 84 ? 3.755 2.918 9.461 1.00 95.06 84 HIS A C 1
ATOM 741 O O . HIS A 1 84 ? 3.143 3.470 10.374 1.00 95.06 84 HIS A O 1
ATOM 747 N N . GLY A 1 85 ? 3.890 1.591 9.393 1.00 94.06 85 GLY A N 1
ATOM 748 C CA . GLY A 1 85 ? 3.099 0.666 10.207 1.00 94.06 85 GLY A CA 1
ATOM 749 C C . GLY A 1 85 ? 3.256 0.849 11.719 1.00 94.06 85 GLY A C 1
ATOM 750 O O . GLY A 1 85 ? 2.259 0.802 12.428 1.00 94.06 85 GLY A O 1
ATOM 751 N N . HIS A 1 86 ? 4.458 1.144 12.226 1.00 94.38 86 HIS A N 1
ATOM 752 C CA . HIS A 1 86 ? 4.705 1.338 13.666 1.00 94.38 86 HIS A CA 1
ATOM 753 C C . HIS A 1 86 ? 3.945 2.526 14.284 1.00 94.38 86 HIS A C 1
ATOM 755 O O . HIS A 1 86 ? 3.860 2.632 15.505 1.00 94.38 86 HIS A O 1
ATOM 761 N N . LYS A 1 87 ? 3.418 3.439 13.457 1.00 95.31 87 LYS A N 1
ATOM 762 C CA . LYS A 1 87 ? 2.612 4.590 13.896 1.00 95.31 87 LYS A CA 1
ATOM 763 C C . LYS A 1 87 ? 1.132 4.232 14.047 1.00 95.31 87 LYS A C 1
ATOM 765 O O . LYS A 1 87 ? 0.369 5.007 14.621 1.00 95.31 87 LYS A O 1
ATOM 770 N N . LEU A 1 88 ? 0.717 3.085 13.510 1.00 95.00 88 LEU A N 1
ATOM 771 C CA . LEU A 1 88 ? -0.659 2.611 13.540 1.00 95.00 88 LEU A CA 1
ATOM 772 C C . LEU A 1 88 ? -0.927 1.842 14.837 1.00 95.00 88 LEU A C 1
ATOM 774 O O . LEU A 1 88 ? -0.066 1.131 15.347 1.00 95.00 88 LEU A O 1
ATOM 778 N N . LYS A 1 89 ? -2.152 1.949 15.358 1.00 92.81 89 LYS A N 1
ATOM 779 C CA . LYS A 1 89 ? -2.594 1.178 16.526 1.00 92.81 89 LYS A CA 1
ATOM 780 C C . LYS A 1 89 ? -3.246 -0.122 16.067 1.00 92.81 89 LYS A C 1
ATOM 782 O O . LYS A 1 89 ? -4.408 -0.113 15.670 1.00 92.81 89 LYS A O 1
ATOM 787 N N . PHE A 1 90 ? -2.513 -1.226 16.134 1.00 93.56 90 PHE A N 1
ATOM 788 C CA . PHE A 1 90 ? -3.043 -2.563 15.885 1.00 93.56 90 PHE A CA 1
ATOM 789 C C . PHE A 1 90 ? -2.366 -3.594 16.780 1.00 93.56 90 PHE A C 1
ATOM 791 O O . PHE A 1 90 ? -1.220 -3.420 17.192 1.00 93.56 90 PHE A O 1
ATOM 798 N N . ASP A 1 91 ? -3.093 -4.660 17.080 1.00 91.44 91 ASP A N 1
ATOM 799 C CA . ASP A 1 91 ? -2.607 -5.747 17.908 1.00 91.44 91 ASP A CA 1
ATOM 800 C C . ASP A 1 91 ? -1.816 -6.721 17.028 1.00 91.44 91 ASP A C 1
ATOM 802 O O . ASP A 1 91 ? -2.304 -7.198 15.998 1.00 91.44 91 ASP A O 1
ATOM 806 N N . LEU A 1 92 ? -0.585 -7.035 17.434 1.00 81.50 92 LEU A N 1
ATOM 807 C CA . LEU A 1 92 ? 0.210 -8.079 16.802 1.00 81.50 92 LEU A CA 1
ATOM 808 C C . LEU A 1 92 ? -0.144 -9.415 17.458 1.00 81.50 92 LEU A C 1
ATOM 810 O O . LEU A 1 92 ? 0.178 -9.643 18.623 1.00 81.50 92 LEU A O 1
ATOM 814 N N . LYS A 1 93 ? -0.775 -10.323 16.710 1.00 69.88 93 LYS A N 1
ATOM 815 C CA . LYS A 1 93 ? -0.926 -11.703 17.176 1.00 69.88 93 LYS A CA 1
ATOM 816 C C . LYS A 1 93 ? 0.400 -12.433 16.960 1.00 69.88 93 LYS A C 1
ATOM 818 O O . LYS A 1 93 ? 0.691 -12.878 15.853 1.00 69.88 93 LYS A O 1
ATOM 823 N N . ILE A 1 94 ? 1.211 -12.525 18.008 1.00 70.06 94 ILE A N 1
ATOM 824 C CA . ILE A 1 94 ? 2.369 -13.423 18.035 1.00 70.06 94 ILE A CA 1
ATOM 825 C C . ILE A 1 94 ? 1.808 -14.820 18.308 1.00 70.06 94 ILE A C 1
ATOM 827 O O . ILE A 1 94 ? 1.125 -15.022 19.306 1.00 70.06 94 ILE A O 1
ATOM 831 N N . GLY A 1 95 ? 1.995 -15.759 17.381 1.00 56.56 95 GLY A N 1
ATOM 832 C CA . GLY A 1 95 ? 1.585 -17.145 17.597 1.00 56.56 95 GLY A CA 1
ATOM 833 C C . GLY A 1 95 ? 2.440 -17.790 18.688 1.00 56.56 95 GLY A C 1
ATOM 834 O O . GLY A 1 95 ? 3.662 -17.805 18.563 1.00 56.56 95 GLY A O 1
ATOM 835 N N . GLY A 1 96 ? 1.792 -18.299 19.733 1.00 57.94 96 GLY A N 1
ATOM 836 C CA . GLY A 1 96 ? 2.389 -19.011 20.860 1.00 57.94 96 GLY A CA 1
ATOM 837 C C . GLY A 1 96 ? 1.370 -19.113 21.996 1.00 57.94 96 GLY A C 1
ATOM 838 O O . GLY A 1 96 ? 0.751 -18.105 22.321 1.00 57.94 96 GLY A O 1
ATOM 839 N N . ASP A 1 97 ? 1.214 -20.322 22.533 1.00 50.53 97 ASP A N 1
ATOM 840 C CA . ASP A 1 97 ? 0.297 -20.766 23.598 1.00 50.53 97 ASP A CA 1
ATOM 841 C C . ASP A 1 97 ? -1.072 -21.302 23.129 1.00 50.53 97 ASP A C 1
ATOM 843 O O . ASP A 1 97 ? -2.125 -20.829 23.549 1.00 50.53 97 ASP A O 1
ATOM 847 N N . GLU 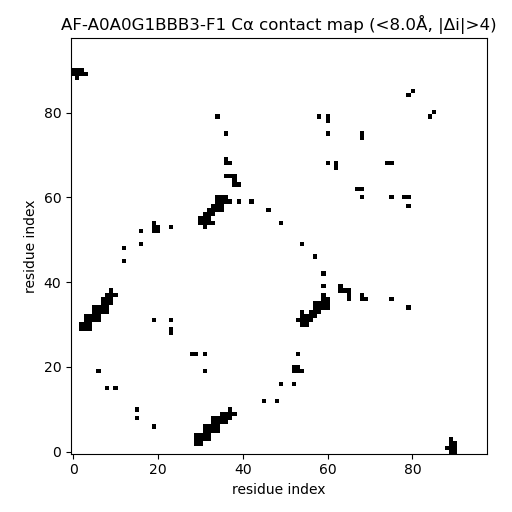A 1 98 ? -1.036 -22.342 22.285 1.00 45.38 98 GLU A N 1
ATOM 848 C CA . GLU A 1 98 ? -1.875 -23.548 22.439 1.00 45.38 98 GLU A CA 1
ATOM 849 C C . GLU A 1 98 ? -0.991 -24.795 22.302 1.00 45.38 98 GLU A C 1
ATOM 851 O O . GLU A 1 98 ? -0.133 -24.805 21.385 1.00 45.38 98 GLU A O 1
#

Solvent-accessible surface area (backbone atoms only — not comparable to full-atom values): 5950 Å² total; per-residue (Å²): 132,46,63,70,42,79,49,74,46,57,69,64,64,67,64,50,53,50,51,52,50,53,51,36,69,81,32,73,86,47,54,31,35,32,42,41,41,36,52,64,88,49,45,70,57,50,55,61,72,48,65,90,43,88,55,79,49,77,46,64,57,88,69,63,55,32,67,56,38,65,77,36,51,67,57,45,49,51,49,44,32,76,77,52,49,74,79,55,86,56,64,82,86,73,90,79,91,132

Organism: NCBI:txid1618425

Mean predicted aligned error: 4.14 Å

Nearest PDB structures (foldseek):
  5sww-assembly2_B  TM=4.461E-01  e=9.669E-02  Homo sapiens
  2mu1-assembly1_A  TM=4.329E-01  e=2.297E-01  Streptococcus pneumoniae TIGR4
  5sxh-assembly2_B  TM=5.180E-01  e=1.296E+00  Homo sapiens
  5da8-assembly2_P  TM=4.367E-01  e=8.133E-01  Chlorobaculum tepidum TLS
  8hti-assembly1_A  TM=4.274E-01  e=3.758E+00  Homo sapiens

Radius of gyration: 13.97 Å; Cα contacts (8 Å, |Δi|>4): 108; chains: 1; bounding box: 31×32×36 Å

pLDDT: mean 91.79, std 9.42, range [45.38, 98.0]

Foldseek 3Di:
DQAAAEAEDADDLVVSLVVQVVVCVVVVPHAYEYEYLYAPVCVVVNCVSCVVG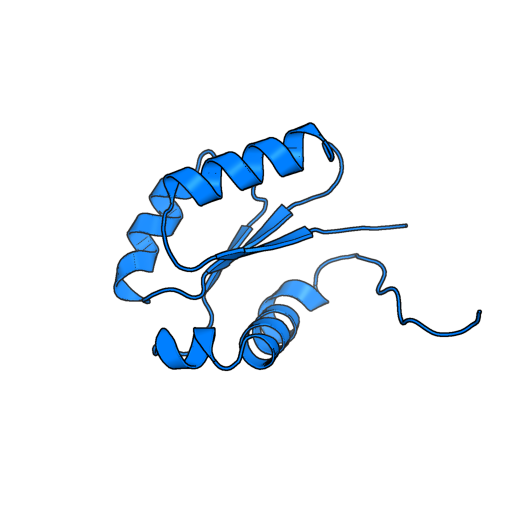SHPYYDYAPDRDSVVCVVCVVVSVVRCCVVPVVVDDGDDPDDDDD